Protein AF-A0A535RYA2-F1 (afdb_monomer_lite)

Structure (mmCIF, N/CA/C/O backbone):
data_AF-A0A535RYA2-F1
#
_entry.id   AF-A0A535RYA2-F1
#
loop_
_atom_site.group_PDB
_atom_site.id
_atom_site.type_symbol
_atom_site.label_atom_id
_atom_site.label_alt_id
_atom_site.label_comp_id
_atom_site.label_asym_id
_atom_site.label_entity_id
_atom_site.label_seq_id
_atom_site.pdbx_PDB_ins_code
_atom_site.Cartn_x
_atom_site.Cartn_y
_atom_site.Cartn_z
_atom_site.occupancy
_atom_site.B_iso_or_equiv
_atom_site.auth_seq_id
_atom_site.auth_comp_id
_atom_site.auth_asym_id
_atom_site.auth_atom_id
_atom_site.pdbx_PDB_model_num
ATOM 1 N N . MET A 1 1 ? 13.778 19.830 -34.495 1.00 35.66 1 MET A N 1
ATOM 2 C CA . MET A 1 1 ? 12.824 18.967 -35.220 1.00 35.66 1 MET A CA 1
ATOM 3 C C . MET A 1 1 ? 13.660 18.016 -36.068 1.00 35.66 1 MET A C 1
ATOM 5 O O . MET A 1 1 ? 14.245 18.466 -37.037 1.00 35.66 1 MET A O 1
ATOM 9 N N . TRP A 1 2 ? 13.874 16.775 -35.620 1.00 46.53 2 TRP A N 1
ATOM 10 C CA . TRP A 1 2 ? 14.677 15.788 -36.356 1.00 46.53 2 TRP A CA 1
ATOM 11 C C . TRP A 1 2 ? 13.712 14.868 -37.101 1.00 46.53 2 TRP A C 1
ATOM 13 O O . TRP A 1 2 ? 13.168 13.940 -36.513 1.00 46.53 2 TRP A O 1
ATOM 23 N N . THR A 1 3 ? 13.452 15.155 -38.370 1.00 53.66 3 THR A N 1
ATOM 24 C CA . THR A 1 3 ? 12.825 14.195 -39.281 1.00 53.66 3 THR A CA 1
ATOM 25 C C . THR A 1 3 ? 13.948 13.599 -40.111 1.00 53.66 3 THR A C 1
ATOM 27 O O . THR A 1 3 ? 14.521 14.287 -40.955 1.00 53.66 3 THR A O 1
ATOM 30 N N . ALA A 1 4 ? 14.315 12.348 -39.838 1.00 56.97 4 ALA A N 1
ATOM 31 C CA . ALA A 1 4 ? 15.144 11.606 -40.776 1.00 56.97 4 ALA A CA 1
ATOM 32 C C . ALA A 1 4 ? 14.362 11.495 -42.100 1.00 56.97 4 ALA A C 1
ATOM 34 O O . ALA A 1 4 ? 13.170 11.174 -42.051 1.00 56.97 4 ALA A O 1
ATOM 35 N N . PRO A 1 5 ? 14.972 11.788 -43.261 1.00 76.06 5 PRO A N 1
ATOM 36 C CA . PRO A 1 5 ? 14.317 11.599 -44.548 1.00 76.06 5 PRO A CA 1
ATOM 37 C C . PRO A 1 5 ? 13.899 10.134 -44.691 1.00 76.06 5 PRO A C 1
ATOM 39 O O . PRO A 1 5 ? 14.723 9.237 -44.503 1.00 76.06 5 PRO A O 1
ATOM 42 N N . THR A 1 6 ? 12.628 9.895 -45.007 1.00 73.69 6 THR A N 1
ATOM 43 C CA . THR A 1 6 ? 12.028 8.558 -45.159 1.00 73.69 6 THR A CA 1
ATOM 44 C C . THR A 1 6 ? 12.823 7.665 -46.110 1.00 73.69 6 THR A C 1
ATOM 46 O O . THR A 1 6 ? 12.980 6.479 -45.849 1.00 73.69 6 THR A O 1
ATOM 49 N N . GLU A 1 7 ? 13.445 8.248 -47.135 1.00 76.56 7 GLU A N 1
ATOM 50 C CA . GLU A 1 7 ? 14.270 7.508 -48.096 1.00 76.56 7 GLU A CA 1
ATOM 51 C C . GLU A 1 7 ? 15.523 6.873 -47.476 1.00 76.56 7 GLU A C 1
ATOM 53 O O . GLU A 1 7 ? 15.916 5.768 -47.847 1.00 76.56 7 GLU A O 1
ATOM 58 N N . VAL A 1 8 ? 16.141 7.532 -46.490 1.00 79.00 8 VAL A N 1
ATOM 59 C CA . VAL A 1 8 ? 17.316 6.984 -45.791 1.00 79.00 8 VAL A CA 1
ATOM 60 C C . VAL A 1 8 ? 16.908 5.776 -44.952 1.00 79.00 8 VAL A C 1
ATOM 62 O O . VAL A 1 8 ? 17.653 4.803 -44.854 1.00 79.00 8 VAL A O 1
ATOM 65 N N . PHE A 1 9 ? 15.717 5.822 -44.359 1.00 76.31 9 PHE A N 1
ATOM 66 C CA . PHE A 1 9 ? 15.179 4.717 -43.577 1.00 76.31 9 PHE A CA 1
ATOM 67 C C . PHE A 1 9 ? 14.848 3.505 -44.461 1.00 76.31 9 PHE A C 1
ATOM 69 O O . PHE A 1 9 ? 15.264 2.389 -44.140 1.00 76.31 9 PHE A O 1
ATOM 76 N N . ASP A 1 10 ? 14.202 3.724 -45.607 1.00 77.12 10 ASP A N 1
ATOM 77 C CA . ASP A 1 10 ? 13.867 2.654 -46.554 1.00 77.12 10 ASP A CA 1
ATOM 78 C C . ASP A 1 10 ? 15.118 1.989 -47.144 1.00 77.12 10 ASP A C 1
ATOM 80 O O . ASP A 1 10 ? 15.185 0.760 -47.237 1.00 77.12 10 ASP A O 1
ATOM 84 N N . ALA A 1 11 ? 16.161 2.769 -47.447 1.00 80.12 11 ALA A N 1
ATOM 85 C CA . ALA A 1 11 ? 17.448 2.225 -47.879 1.00 80.12 11 ALA A CA 1
ATOM 86 C C . ALA A 1 11 ? 18.073 1.309 -46.807 1.00 80.12 11 ALA A C 1
ATOM 88 O O . ALA A 1 11 ? 18.612 0.242 -47.111 1.00 80.12 11 ALA A O 1
ATOM 89 N N . LEU A 1 12 ? 17.975 1.680 -45.528 1.00 78.81 12 LEU A N 1
ATOM 90 C CA . LEU A 1 12 ? 18.511 0.879 -44.423 1.00 78.81 12 LEU A CA 1
ATOM 91 C C . LEU A 1 12 ? 17.732 -0.428 -44.192 1.00 78.81 12 LEU A C 1
ATOM 93 O O . LEU A 1 12 ? 18.349 -1.436 -43.825 1.00 78.81 12 LEU A O 1
ATOM 97 N N . LEU A 1 13 ? 16.419 -0.430 -44.448 1.00 76.69 13 LEU A N 1
ATOM 98 C CA . LEU A 1 13 ? 15.588 -1.639 -44.443 1.00 76.69 13 LEU A CA 1
ATOM 99 C C . LEU A 1 13 ? 15.951 -2.578 -45.601 1.00 76.69 13 LEU A C 1
ATOM 101 O O . LEU A 1 13 ? 16.154 -3.772 -45.379 1.00 76.69 13 LEU A O 1
ATOM 105 N N . GLN A 1 14 ? 16.107 -2.043 -46.817 1.00 77.19 14 GLN A N 1
ATOM 106 C CA . GLN A 1 14 ? 16.477 -2.825 -48.006 1.00 77.19 14 GLN A CA 1
ATOM 107 C C . GLN A 1 14 ? 17.856 -3.478 -47.874 1.00 77.19 14 GLN A C 1
ATOM 109 O O . GLN A 1 14 ? 18.060 -4.609 -48.311 1.00 77.19 14 GLN A O 1
ATOM 114 N N . HIS A 1 15 ? 18.801 -2.796 -47.226 1.00 81.56 15 HIS A N 1
ATOM 115 C CA . HIS A 1 15 ? 20.136 -3.336 -46.975 1.00 81.56 15 HIS A CA 1
ATOM 116 C C . HIS A 1 15 ? 20.198 -4.330 -45.803 1.00 81.56 15 HIS A C 1
ATOM 118 O O . HIS A 1 15 ? 21.297 -4.755 -45.442 1.00 81.56 15 HIS A O 1
ATOM 124 N N . SER A 1 16 ? 19.066 -4.710 -45.191 1.00 65.06 16 SER A N 1
ATOM 125 C CA . SER A 1 16 ? 18.991 -5.584 -44.001 1.00 65.06 16 SER A CA 1
ATOM 126 C C . SER A 1 16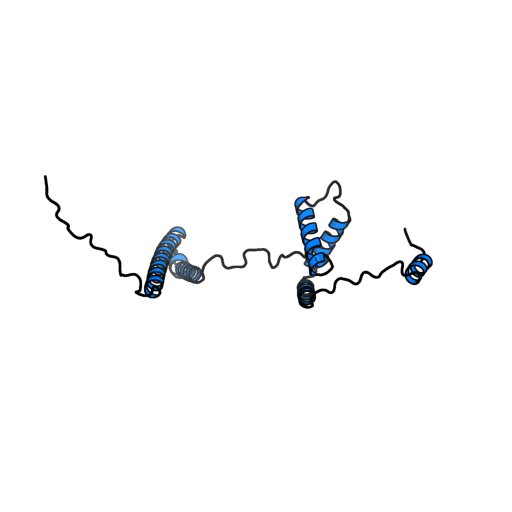 ? 19.867 -5.121 -42.823 1.00 65.06 16 SER A C 1
ATOM 128 O O . SER A 1 16 ? 20.202 -5.898 -41.933 1.00 65.06 16 SER A O 1
ATOM 130 N N . LYS A 1 17 ? 20.251 -3.835 -42.804 1.00 68.88 17 LYS A N 1
ATOM 131 C CA . LYS A 1 17 ? 21.072 -3.237 -41.736 1.00 68.88 17 LYS A CA 1
ATOM 132 C C . LYS A 1 17 ? 20.239 -2.873 -40.509 1.00 68.88 17 LYS A C 1
ATOM 134 O O . LYS A 1 17 ? 20.795 -2.602 -39.449 1.00 68.88 17 LYS A O 1
ATOM 139 N N . VAL A 1 18 ? 18.918 -2.862 -40.662 1.00 68.81 18 VAL A N 1
ATOM 140 C CA . VAL A 1 18 ? 17.944 -2.685 -39.588 1.00 68.81 18 VAL A CA 1
ATOM 141 C C . VAL A 1 18 ? 17.238 -4.018 -39.384 1.00 68.81 18 VAL A C 1
ATOM 143 O O . VAL A 1 18 ? 16.402 -4.423 -40.187 1.00 68.81 18 VAL A O 1
ATOM 146 N N . THR A 1 19 ? 17.583 -4.711 -38.305 1.00 64.88 19 THR A N 1
ATOM 147 C CA . THR A 1 19 ? 16.868 -5.912 -37.873 1.00 64.88 19 THR A CA 1
ATOM 148 C C . THR A 1 19 ? 15.680 -5.472 -37.030 1.00 64.88 19 THR A C 1
ATOM 150 O O . THR A 1 19 ? 15.859 -4.775 -36.029 1.00 64.88 19 THR A O 1
ATOM 153 N N . VAL A 1 20 ? 14.463 -5.876 -37.404 1.00 62.19 20 VAL A N 1
ATOM 154 C CA . VAL A 1 20 ? 13.312 -5.737 -36.505 1.00 62.19 20 VAL A CA 1
ATOM 155 C C . VAL A 1 20 ? 13.633 -6.562 -35.267 1.00 62.19 20 VAL A C 1
ATOM 157 O O . VAL A 1 20 ? 13.780 -7.781 -35.354 1.00 62.19 20 VAL A O 1
ATOM 160 N N . ALA A 1 21 ? 13.791 -5.901 -34.121 1.00 59.62 21 ALA A N 1
ATOM 161 C CA . ALA A 1 21 ? 13.883 -6.595 -32.852 1.00 59.62 21 ALA A CA 1
ATOM 162 C C . ALA A 1 21 ? 12.550 -7.318 -32.652 1.00 59.62 21 ALA A C 1
ATOM 164 O O . ALA A 1 21 ? 11.554 -6.701 -32.280 1.00 59.62 21 ALA A O 1
ATOM 165 N N . THR A 1 22 ? 12.508 -8.615 -32.958 1.00 55.44 22 THR A N 1
ATOM 166 C CA . THR A 1 22 ? 11.385 -9.466 -32.579 1.00 55.44 22 THR A CA 1
ATOM 167 C C . THR A 1 22 ? 11.256 -9.356 -31.066 1.00 55.44 22 THR A C 1
ATOM 169 O O . THR A 1 22 ? 12.201 -9.745 -30.366 1.00 55.44 22 THR A O 1
ATOM 172 N N . PRO A 1 23 ? 10.156 -8.781 -30.543 1.00 60.47 23 PRO A N 1
ATOM 173 C CA . PRO A 1 23 ? 9.971 -8.710 -29.109 1.00 60.47 23 PRO A CA 1
ATOM 174 C C . PRO A 1 23 ? 10.029 -10.139 -28.583 1.00 60.47 23 PRO A C 1
ATOM 176 O O . PRO A 1 23 ? 9.464 -11.059 -29.176 1.00 60.47 23 PRO A O 1
ATOM 179 N N . LYS A 1 24 ? 10.784 -10.329 -27.503 1.00 58.72 24 LYS A N 1
ATOM 180 C CA . LYS A 1 24 ? 10.895 -11.612 -26.815 1.00 58.72 24 LYS A CA 1
ATOM 181 C C . LYS A 1 24 ? 9.465 -12.087 -26.536 1.00 58.72 24 LYS A C 1
ATOM 183 O O . LYS A 1 24 ? 8.757 -11.407 -25.799 1.00 58.72 24 LYS A O 1
ATOM 188 N N . LEU A 1 25 ? 9.038 -13.167 -27.201 1.00 55.25 25 LEU A N 1
ATOM 189 C CA . LEU A 1 25 ? 7.696 -13.743 -27.077 1.00 55.25 25 LEU A CA 1
ATOM 190 C C . LEU A 1 25 ? 7.368 -13.866 -25.588 1.00 55.25 25 LEU A C 1
ATOM 192 O O . LEU A 1 25 ? 8.019 -14.609 -24.854 1.00 55.25 25 LEU A O 1
ATOM 196 N N . GLN A 1 26 ? 6.424 -13.048 -25.138 1.00 60.50 26 GLN A N 1
ATOM 197 C CA . GLN A 1 26 ? 5.932 -13.085 -23.771 1.00 60.50 26 GLN A CA 1
ATOM 198 C C . GLN A 1 26 ? 5.204 -14.413 -23.586 1.00 60.50 26 GLN A C 1
ATOM 200 O O . GLN A 1 26 ? 4.551 -14.895 -24.512 1.00 60.50 26 GLN A O 1
ATOM 205 N N . SER A 1 27 ? 5.314 -15.022 -22.405 1.00 60.91 27 SER A N 1
ATOM 206 C CA . SER A 1 27 ? 4.470 -16.176 -22.106 1.00 60.91 27 SER A CA 1
ATOM 207 C C . SER A 1 27 ? 3.004 -15.735 -22.129 1.00 60.91 27 SER A C 1
ATOM 209 O O . SER A 1 27 ? 2.672 -14.643 -21.663 1.00 60.91 27 SER A O 1
ATOM 211 N N . GLU A 1 28 ? 2.117 -16.581 -22.653 1.00 62.44 28 GLU A N 1
ATOM 212 C CA . GLU A 1 28 ? 0.675 -16.296 -22.748 1.00 62.44 28 GLU A CA 1
ATOM 213 C C . GLU A 1 28 ? 0.083 -15.875 -21.389 1.00 62.44 28 GLU A C 1
ATOM 215 O O . GLU A 1 28 ? -0.726 -14.954 -21.314 1.00 62.44 28 GLU A O 1
ATOM 220 N N . ALA A 1 29 ? 0.584 -16.465 -20.297 1.00 63.81 29 ALA A N 1
ATOM 221 C CA . ALA A 1 29 ? 0.208 -16.130 -18.924 1.00 63.81 29 ALA A CA 1
ATOM 222 C C . ALA A 1 29 ? 0.606 -14.701 -18.486 1.00 63.81 29 ALA A C 1
ATOM 224 O O . ALA A 1 29 ? -0.090 -14.075 -17.681 1.00 63.81 29 ALA A O 1
ATOM 225 N N . GLY A 1 30 ? 1.726 -14.170 -18.990 1.00 66.69 30 GLY A N 1
ATOM 226 C CA . GLY A 1 30 ? 2.164 -12.799 -18.712 1.00 66.69 30 GLY A CA 1
ATOM 227 C C . GLY A 1 30 ? 1.257 -11.766 -19.382 1.00 66.69 30 GLY A C 1
ATOM 228 O O . GLY A 1 30 ? 0.825 -10.813 -18.732 1.00 66.69 30 GLY A O 1
ATOM 229 N N . LEU A 1 31 ? 0.895 -12.013 -20.644 1.00 68.94 31 LEU A N 1
ATOM 230 C CA . LEU A 1 31 ? -0.026 -11.182 -21.429 1.00 68.94 31 LEU A CA 1
ATOM 231 C C . LEU A 1 31 ? -1.418 -11.096 -20.790 1.00 68.94 31 LEU A C 1
ATOM 233 O O . LEU A 1 31 ? -1.979 -10.006 -20.666 1.00 68.94 31 LEU A O 1
ATOM 237 N N . THR A 1 32 ? -1.967 -12.225 -20.327 1.00 69.25 32 THR A N 1
ATOM 238 C CA . THR A 1 32 ? -3.285 -12.246 -19.670 1.00 69.25 32 THR A CA 1
ATOM 239 C C . THR A 1 32 ? -3.293 -11.462 -18.356 1.00 69.25 32 THR A C 1
ATOM 241 O O . THR A 1 32 ? -4.232 -10.711 -18.096 1.00 69.25 32 THR A O 1
ATOM 244 N N . SER A 1 33 ? -2.228 -11.583 -17.552 1.00 79.88 33 SER A N 1
ATOM 245 C CA . SER A 1 33 ? -2.079 -10.860 -16.278 1.00 79.88 33 SER A CA 1
ATOM 246 C C . SER A 1 33 ? -1.979 -9.347 -16.487 1.00 79.88 33 SER A C 1
ATOM 248 O O . SER A 1 33 ? -2.561 -8.558 -15.741 1.00 79.88 33 SER A O 1
ATOM 250 N N . GLU A 1 34 ? -1.255 -8.920 -17.518 1.00 85.62 34 GLU A N 1
ATOM 251 C CA . GLU A 1 34 ? -1.120 -7.505 -17.847 1.00 85.62 34 GLU A CA 1
ATOM 252 C C . GLU A 1 34 ? -2.442 -6.890 -18.321 1.00 85.62 34 GLU A C 1
ATOM 254 O O . GLU A 1 34 ? -2.853 -5.833 -17.833 1.00 85.62 34 GLU A O 1
ATOM 259 N N . HIS A 1 35 ? -3.132 -7.582 -19.232 1.00 84.06 35 HIS A N 1
ATOM 260 C CA . HIS A 1 35 ? -4.419 -7.141 -19.752 1.00 84.06 35 HIS A CA 1
ATOM 261 C C . HIS A 1 35 ? -5.448 -6.996 -18.625 1.00 84.06 35 HIS A C 1
ATOM 263 O O . HIS A 1 35 ? -6.189 -6.015 -18.583 1.00 84.06 35 HIS A O 1
ATOM 269 N N . GLU A 1 36 ? -5.453 -7.923 -17.665 1.00 86.69 36 GLU A N 1
ATOM 270 C CA . GLU A 1 36 ? -6.304 -7.846 -16.477 1.00 86.69 36 GLU A CA 1
ATOM 271 C C . GLU A 1 36 ? -5.960 -6.640 -15.582 1.00 86.69 36 GLU A C 1
ATOM 273 O O . GLU A 1 36 ? -6.854 -5.958 -15.070 1.00 86.69 36 GLU A O 1
ATOM 278 N N . GLN A 1 37 ? -4.669 -6.338 -15.397 1.00 85.31 37 GLN A N 1
ATOM 279 C CA . GLN A 1 37 ? -4.235 -5.162 -14.636 1.00 85.31 37 GLN A CA 1
ATOM 280 C C . GLN A 1 37 ? -4.680 -3.856 -15.296 1.00 85.31 37 GLN A C 1
ATOM 282 O O . GLN A 1 37 ? -5.149 -2.951 -14.601 1.00 85.31 37 GLN A O 1
ATOM 287 N N . LEU A 1 38 ? -4.561 -3.762 -16.620 1.00 87.56 38 LEU A N 1
ATOM 288 C CA . LEU A 1 38 ? -5.000 -2.595 -17.382 1.00 87.56 38 LEU A CA 1
ATOM 289 C C . LEU A 1 38 ? -6.525 -2.471 -17.409 1.00 87.56 38 LEU A C 1
ATOM 291 O O . LEU A 1 38 ? -7.035 -1.369 -17.218 1.00 87.56 38 LEU A O 1
ATOM 295 N N . SER A 1 39 ? -7.258 -3.577 -17.562 1.00 87.81 39 SER A N 1
ATOM 296 C CA . SER A 1 39 ? -8.725 -3.553 -17.586 1.00 87.81 39 SER A CA 1
ATOM 297 C C . SER A 1 39 ? -9.332 -3.178 -16.233 1.00 87.81 39 SER A C 1
ATOM 299 O O . SER A 1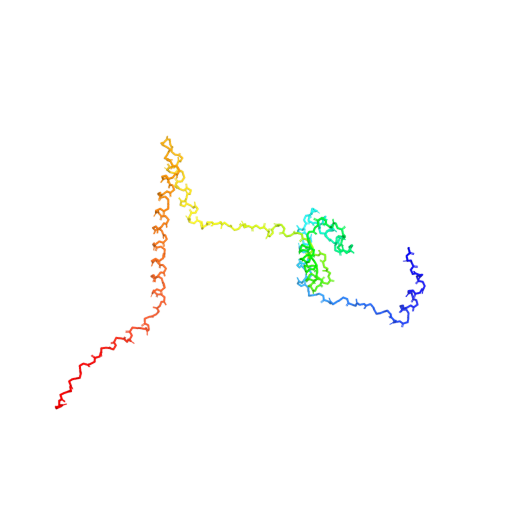 39 ? -10.388 -2.552 -16.180 1.00 87.81 39 SER A O 1
ATOM 301 N N . LYS A 1 40 ? -8.676 -3.550 -15.124 1.00 87.38 40 LYS A N 1
ATOM 302 C CA . LYS A 1 40 ? -9.106 -3.190 -13.761 1.00 87.38 40 LYS A CA 1
ATOM 303 C C . LYS A 1 40 ? -8.696 -1.771 -13.353 1.00 87.38 40 LYS A C 1
ATOM 305 O O . LYS A 1 40 ? -9.244 -1.235 -12.388 1.00 87.38 40 LYS A O 1
ATOM 310 N N . ALA A 1 41 ? -7.725 -1.161 -14.031 1.00 88.00 41 ALA A N 1
ATOM 311 C CA . ALA A 1 41 ? -7.250 0.173 -13.692 1.00 88.00 41 ALA A CA 1
ATOM 312 C C . ALA A 1 41 ? -8.288 1.240 -14.079 1.00 88.00 41 ALA A C 1
ATOM 314 O O . ALA A 1 41 ? -8.545 1.492 -15.252 1.00 88.00 41 ALA A O 1
ATOM 315 N N . GLY A 1 42 ? -8.859 1.916 -13.079 1.00 89.19 42 GLY A N 1
ATOM 316 C CA . GLY A 1 42 ? -9.749 3.054 -13.316 1.00 89.19 42 GLY A CA 1
ATOM 317 C C . GLY A 1 42 ? -9.030 4.260 -13.952 1.00 89.19 42 GLY A C 1
ATOM 318 O O . GLY A 1 42 ? -7.800 4.358 -13.892 1.00 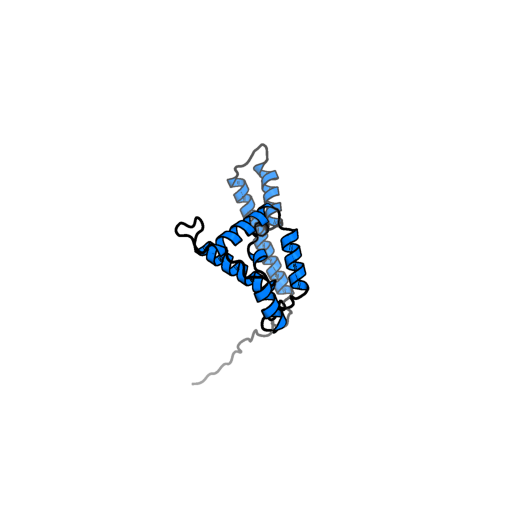89.19 42 GLY A O 1
ATOM 319 N N . PRO A 1 43 ? -9.774 5.251 -14.478 1.00 91.94 43 PRO A N 1
ATOM 320 C CA . PRO A 1 43 ? -9.211 6.380 -15.233 1.00 91.94 43 PRO A CA 1
ATOM 321 C C . PRO A 1 43 ? -8.167 7.177 -14.437 1.00 91.94 43 PRO A C 1
ATOM 323 O O . PRO A 1 43 ? -7.105 7.517 -14.953 1.00 91.94 43 PRO A O 1
ATOM 326 N N . LYS A 1 44 ? -8.407 7.378 -13.136 1.00 92.38 44 LYS A N 1
ATOM 327 C CA . LYS A 1 44 ? -7.472 8.060 -12.229 1.00 92.38 44 LYS A CA 1
ATOM 328 C C . LYS A 1 44 ? -6.149 7.304 -12.045 1.00 92.38 44 LYS A C 1
ATOM 330 O O . LYS A 1 44 ? -5.103 7.921 -11.860 1.00 92.38 44 LYS A O 1
ATOM 335 N N . HIS A 1 45 ? -6.171 5.969 -12.087 1.00 92.25 45 HIS A N 1
ATOM 336 C CA . HIS A 1 45 ? -4.947 5.167 -12.002 1.00 92.25 45 HIS A CA 1
ATOM 337 C C . HIS A 1 45 ? -4.088 5.354 -13.251 1.00 92.25 45 HIS A C 1
ATOM 339 O O . HIS A 1 45 ? -2.871 5.509 -13.135 1.00 92.25 45 HIS A O 1
ATOM 345 N N . LEU A 1 46 ? -4.731 5.368 -14.422 1.00 92.62 46 LEU A N 1
ATOM 346 C CA . LEU A 1 46 ? -4.066 5.567 -15.706 1.00 92.62 46 LEU A CA 1
ATOM 347 C C . LEU A 1 46 ? -3.474 6.973 -15.812 1.00 92.62 46 LEU A C 1
ATOM 349 O O . LEU A 1 46 ? -2.305 7.102 -16.161 1.00 92.62 46 LEU A O 1
ATOM 353 N N . GLU A 1 47 ? -4.216 8.005 -15.410 1.00 93.75 47 GLU A N 1
ATOM 354 C CA . GLU A 1 47 ? -3.726 9.389 -15.386 1.00 93.75 47 GLU A CA 1
ATOM 355 C C . GLU A 1 47 ? -2.432 9.525 -14.565 1.00 93.75 47 GLU A C 1
ATOM 357 O O . GLU A 1 47 ? -1.437 10.096 -15.021 1.00 93.75 47 GLU A O 1
ATOM 362 N N . ILE A 1 48 ? -2.400 8.913 -13.378 1.00 92.75 48 ILE A N 1
ATOM 363 C CA . ILE A 1 48 ? -1.217 8.918 -12.511 1.00 92.75 48 ILE A CA 1
ATOM 364 C C . ILE A 1 48 ? -0.074 8.105 -13.116 1.00 92.75 48 ILE A C 1
ATOM 366 O O . ILE A 1 48 ? 1.081 8.523 -13.023 1.00 92.75 48 ILE A O 1
ATOM 370 N N . ALA A 1 49 ? -0.356 6.956 -13.731 1.00 94.12 49 ALA A N 1
ATOM 371 C CA . ALA A 1 49 ? 0.663 6.167 -14.420 1.00 94.12 49 ALA A CA 1
ATOM 372 C C . ALA A 1 49 ? 1.305 6.976 -15.560 1.00 94.12 49 ALA A C 1
ATOM 374 O O . ALA A 1 49 ? 2.532 7.031 -15.663 1.00 94.12 49 ALA A O 1
ATOM 375 N N . THR A 1 50 ? 0.496 7.693 -16.345 1.00 93.38 50 THR A N 1
ATOM 376 C CA . THR A 1 50 ? 0.966 8.606 -17.393 1.00 93.38 50 THR A CA 1
ATOM 377 C C . THR A 1 50 ? 1.792 9.755 -16.818 1.00 93.38 50 THR A C 1
ATOM 379 O O . THR A 1 50 ? 2.853 10.075 -17.358 1.00 93.38 50 THR A O 1
ATOM 382 N N . GLN A 1 51 ? 1.367 10.361 -15.706 1.00 91.50 51 GLN A N 1
ATOM 383 C CA . GLN A 1 51 ? 2.143 11.406 -15.032 1.00 91.50 51 GLN A CA 1
ATOM 384 C C . GLN A 1 51 ? 3.513 10.882 -14.572 1.00 91.50 51 GLN A C 1
ATOM 386 O O . GLN A 1 51 ? 4.536 11.514 -14.840 1.00 91.50 51 GLN A O 1
ATOM 391 N N . ARG A 1 52 ? 3.549 9.707 -13.930 1.00 92.38 52 ARG A N 1
ATOM 392 C CA . ARG A 1 52 ? 4.795 9.049 -13.498 1.00 92.38 52 ARG A CA 1
ATOM 393 C C . ARG A 1 52 ? 5.710 8.753 -14.677 1.00 92.38 52 ARG A C 1
ATOM 395 O O . ARG A 1 52 ? 6.910 8.994 -14.587 1.00 92.38 52 ARG A O 1
ATOM 402 N N . TYR A 1 53 ? 5.148 8.267 -15.782 1.00 92.00 53 TYR A N 1
ATOM 403 C CA . TYR A 1 53 ? 5.898 7.971 -17.000 1.00 92.00 53 TYR A CA 1
ATOM 404 C C . TYR A 1 53 ? 6.582 9.226 -17.559 1.00 92.00 53 TYR A C 1
ATOM 406 O O . TYR A 1 53 ? 7.787 9.211 -17.813 1.00 92.00 53 TYR A O 1
ATOM 414 N N . LYS A 1 54 ? 5.852 10.349 -17.641 1.00 88.75 54 LYS A N 1
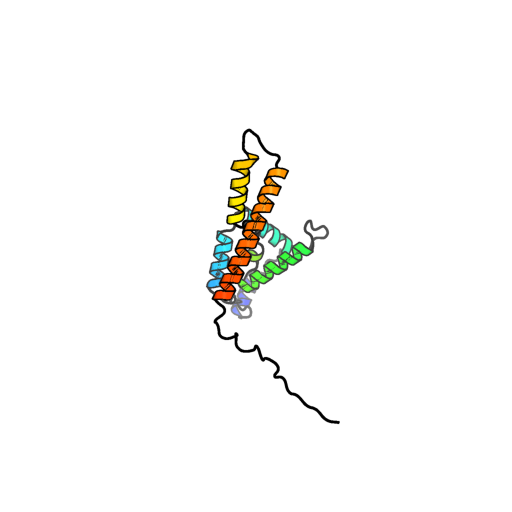ATOM 415 C CA . LYS A 1 54 ? 6.415 11.650 -18.047 1.00 88.75 54 LYS A CA 1
ATOM 416 C C . LYS A 1 54 ? 7.565 12.084 -17.132 1.00 88.75 54 LYS A C 1
ATOM 418 O O . LYS A 1 54 ? 8.612 12.497 -17.620 1.00 88.75 54 LYS A O 1
ATOM 423 N N . GLN A 1 55 ? 7.397 11.937 -15.818 1.00 86.38 55 GLN A N 1
ATOM 424 C CA . GLN A 1 55 ? 8.426 12.286 -14.832 1.00 86.38 55 GLN A CA 1
ATOM 425 C C . GLN A 1 55 ? 9.670 11.388 -14.914 1.00 86.38 55 GLN A C 1
ATOM 427 O O . GLN A 1 55 ? 10.771 11.848 -14.626 1.00 86.38 55 GLN A O 1
ATOM 432 N N . LEU A 1 56 ? 9.529 10.120 -15.317 1.00 86.19 56 LEU A N 1
ATOM 433 C CA . LEU A 1 56 ? 10.681 9.242 -15.543 1.00 86.19 56 LEU A CA 1
ATOM 434 C C . LEU A 1 56 ? 11.510 9.679 -16.759 1.00 86.19 56 LEU A C 1
ATOM 436 O O . LEU A 1 56 ? 12.738 9.594 -16.697 1.00 86.19 56 LEU A O 1
ATOM 440 N N . GLY A 1 57 ? 10.850 10.135 -17.829 1.00 79.69 57 GLY A N 1
ATOM 441 C CA . GLY A 1 57 ? 11.493 10.526 -19.088 1.00 79.69 57 GLY A CA 1
ATOM 442 C C . GLY A 1 57 ? 12.213 11.877 -19.053 1.00 79.69 57 GLY A C 1
ATOM 443 O O . GLY A 1 57 ? 13.143 12.087 -19.822 1.00 79.69 57 GLY A O 1
ATOM 444 N N . GLN A 1 58 ? 11.833 12.783 -18.149 1.00 71.31 58 GLN A N 1
ATOM 445 C CA . GLN A 1 58 ? 12.376 14.150 -18.088 1.00 71.31 58 GLN A CA 1
ATOM 446 C C . GLN A 1 58 ? 13.735 14.275 -17.365 1.00 71.31 58 GLN A C 1
ATOM 448 O O . GLN A 1 58 ? 14.226 15.385 -17.179 1.00 71.31 58 GLN A O 1
ATOM 453 N N . GLY A 1 59 ? 14.370 13.168 -16.956 1.00 62.34 59 GLY A N 1
ATOM 454 C CA . GLY A 1 59 ? 15.485 13.232 -16.000 1.00 62.34 59 GLY A CA 1
ATOM 455 C C . GLY A 1 59 ? 14.988 13.719 -14.633 1.00 62.34 59 GLY A C 1
ATOM 456 O O . GLY A 1 59 ? 13.809 14.000 -14.470 1.00 62.34 59 GLY A O 1
ATOM 457 N N . VAL A 1 60 ? 15.825 13.750 -13.594 1.00 58.84 60 VAL A N 1
ATOM 458 C CA . VAL A 1 60 ? 15.400 14.366 -12.320 1.00 58.84 60 VAL A CA 1
ATOM 459 C C . VAL A 1 60 ? 15.525 15.880 -12.508 1.00 58.84 60 VAL A C 1
ATOM 461 O O . VAL A 1 60 ? 16.661 16.336 -12.602 1.00 58.84 60 VAL A O 1
ATOM 464 N N . PRO A 1 61 ? 14.434 16.662 -12.611 1.00 54.44 61 PRO A N 1
ATOM 465 C CA . PRO A 1 61 ? 14.578 18.107 -12.712 1.00 54.44 61 PRO A CA 1
ATOM 466 C C . PRO A 1 61 ? 15.166 18.648 -11.403 1.00 54.44 61 PRO A C 1
ATOM 468 O O . PRO A 1 61 ? 14.784 18.206 -10.313 1.00 54.44 61 PRO A O 1
ATOM 471 N N . GLU A 1 62 ? 16.083 19.608 -11.496 1.00 51.38 62 GLU A N 1
ATOM 472 C CA . GLU A 1 62 ? 16.486 20.400 -10.335 1.00 51.38 62 GLU A CA 1
ATOM 473 C C . GLU A 1 62 ? 15.240 21.142 -9.821 1.00 51.38 62 GLU A C 1
ATOM 475 O O . GLU A 1 62 ? 14.621 21.913 -10.549 1.00 51.38 62 GLU A O 1
ATOM 480 N N . GLY A 1 63 ? 14.790 20.812 -8.605 1.00 57.50 63 GLY A N 1
ATOM 481 C CA . GLY A 1 63 ? 13.505 21.274 -8.054 1.00 57.50 63 GLY A CA 1
ATOM 482 C C . GLY A 1 63 ? 12.346 20.270 -8.139 1.00 57.50 63 GLY A C 1
ATOM 483 O O . GLY A 1 63 ? 11.191 20.652 -7.950 1.00 57.50 63 GLY A O 1
ATOM 484 N N . ALA A 1 64 ? 12.620 18.988 -8.410 1.00 58.19 64 ALA A N 1
ATOM 485 C CA . ALA A 1 64 ? 11.599 17.943 -8.468 1.00 58.19 64 ALA A CA 1
ATOM 486 C C . ALA A 1 64 ? 10.667 17.942 -7.239 1.00 58.19 64 ALA A C 1
ATOM 488 O O . ALA A 1 64 ? 11.096 17.735 -6.106 1.00 58.19 64 ALA A O 1
ATOM 489 N N . THR A 1 65 ? 9.358 18.053 -7.484 1.00 70.44 65 THR A N 1
ATOM 490 C CA . THR A 1 65 ? 8.298 17.901 -6.466 1.00 70.44 65 THR A CA 1
ATOM 491 C C . THR A 1 65 ? 8.297 16.508 -5.818 1.00 70.44 65 THR A C 1
ATOM 493 O O . THR A 1 65 ? 7.690 16.295 -4.772 1.00 70.44 65 THR A O 1
ATOM 496 N N . VAL A 1 66 ? 8.959 15.528 -6.442 1.00 80.38 66 VAL A N 1
ATOM 497 C CA . VAL A 1 66 ? 8.955 14.121 -6.035 1.00 80.38 66 VAL A CA 1
ATOM 498 C C . VAL A 1 66 ? 10.314 13.731 -5.463 1.00 80.38 66 VAL A C 1
ATOM 500 O O . VAL A 1 66 ? 11.347 13.901 -6.105 1.00 80.38 66 VAL A O 1
ATOM 503 N N . ALA A 1 67 ? 10.299 13.128 -4.273 1.00 85.75 67 ALA A N 1
ATOM 504 C CA . ALA A 1 67 ? 11.505 12.661 -3.602 1.00 85.75 67 ALA A CA 1
ATOM 505 C C . ALA A 1 67 ? 12.308 11.652 -4.459 1.00 85.75 67 ALA A C 1
ATOM 507 O O . ALA A 1 67 ? 11.718 10.770 -5.099 1.00 85.75 67 ALA A O 1
ATOM 508 N N . PRO A 1 68 ? 13.654 11.681 -4.401 1.00 85.81 68 PRO A N 1
ATOM 509 C CA . PRO A 1 68 ? 14.515 10.829 -5.227 1.00 85.81 68 PRO A CA 1
ATOM 510 C C . PRO A 1 68 ? 14.263 9.330 -5.004 1.00 85.81 68 PRO A C 1
ATOM 512 O O . PRO A 1 68 ? 14.257 8.547 -5.955 1.00 85.81 68 PRO A O 1
ATOM 515 N N . ARG A 1 69 ? 13.961 8.926 -3.762 1.00 88.50 69 ARG A N 1
ATOM 516 C CA . ARG A 1 69 ? 13.600 7.541 -3.410 1.00 88.50 69 ARG A CA 1
ATOM 517 C C . ARG A 1 69 ? 12.355 7.053 -4.159 1.00 88.50 69 ARG A C 1
ATOM 519 O O . ARG A 1 69 ? 12.296 5.897 -4.573 1.00 88.50 69 ARG A O 1
ATOM 526 N N . THR A 1 70 ? 11.369 7.926 -4.352 1.00 90.38 70 THR A N 1
ATOM 527 C CA . THR A 1 70 ? 10.127 7.599 -5.062 1.00 90.38 70 THR A CA 1
ATOM 528 C C . THR A 1 70 ? 10.388 7.396 -6.551 1.00 90.38 70 THR A C 1
ATOM 530 O O . THR A 1 70 ? 9.918 6.413 -7.122 1.00 90.38 70 THR A O 1
ATOM 533 N N . LEU A 1 71 ? 11.215 8.251 -7.159 1.00 89.81 71 LEU A N 1
ATOM 534 C CA . LEU A 1 71 ? 11.629 8.093 -8.556 1.00 89.81 71 LEU A CA 1
ATOM 535 C C . LEU A 1 71 ? 12.417 6.796 -8.773 1.00 89.81 71 LEU A C 1
ATOM 537 O O . LEU A 1 71 ? 12.150 6.062 -9.724 1.00 89.81 71 LEU A O 1
ATOM 541 N N . GLN A 1 72 ? 13.353 6.470 -7.876 1.00 90.00 72 GLN A N 1
ATOM 542 C CA . GLN A 1 72 ? 14.087 5.200 -7.930 1.00 90.00 72 GLN A CA 1
ATOM 543 C C . GLN A 1 72 ? 13.148 3.994 -7.834 1.00 90.00 72 GLN A C 1
ATOM 545 O O . GLN A 1 72 ? 13.282 3.050 -8.615 1.00 90.00 72 GLN A O 1
ATOM 550 N N . ARG A 1 73 ? 12.166 4.039 -6.926 1.00 92.69 73 ARG A N 1
ATOM 551 C CA . ARG A 1 73 ? 11.147 2.991 -6.799 1.00 92.69 73 ARG A CA 1
ATOM 552 C C . ARG A 1 73 ? 10.358 2.813 -8.097 1.00 92.69 73 ARG A C 1
ATOM 554 O O . ARG A 1 73 ? 10.205 1.682 -8.545 1.00 92.69 73 ARG A O 1
ATOM 561 N N . TRP A 1 74 ? 9.881 3.895 -8.709 1.00 94.06 74 TRP A N 1
ATOM 562 C CA . TRP A 1 74 ? 9.147 3.813 -9.976 1.00 94.06 74 TRP A CA 1
ATOM 563 C C . TRP A 1 74 ? 10.015 3.280 -11.116 1.00 94.06 74 TRP A C 1
ATOM 565 O O . TRP A 1 74 ? 9.553 2.435 -11.871 1.00 94.06 74 TRP A O 1
ATOM 575 N N . ARG A 1 75 ? 11.292 3.679 -11.200 1.00 93.00 75 ARG A N 1
ATOM 576 C CA . ARG A 1 75 ? 12.245 3.110 -12.173 1.00 93.00 75 ARG A CA 1
ATOM 577 C C . ARG A 1 75 ? 12.472 1.616 -11.973 1.00 93.00 75 ARG A C 1
ATOM 579 O O . ARG A 1 75 ? 12.642 0.889 -12.945 1.00 93.00 75 ARG A O 1
ATOM 586 N N . ALA A 1 76 ? 12.517 1.150 -10.727 1.00 94.06 76 ALA A N 1
ATOM 587 C CA . ALA A 1 76 ? 12.608 -0.278 -10.446 1.00 94.06 76 ALA A CA 1
ATOM 588 C C . ALA A 1 76 ? 11.344 -1.003 -10.929 1.00 94.06 76 ALA A C 1
ATOM 590 O O . ALA A 1 76 ? 11.456 -1.969 -11.672 1.00 94.06 76 ALA A O 1
ATOM 591 N N . GLN A 1 77 ? 10.159 -0.489 -10.587 1.00 93.50 77 GLN A N 1
ATOM 592 C CA . GLN A 1 77 ? 8.876 -1.074 -10.996 1.00 93.50 77 GLN A CA 1
ATOM 593 C C . GLN A 1 77 ? 8.686 -1.093 -12.518 1.00 93.50 77 GLN A C 1
ATOM 595 O O . GLN A 1 77 ? 8.216 -2.086 -13.070 1.00 93.50 77 GLN A O 1
ATOM 600 N N . PHE A 1 78 ? 9.101 -0.024 -13.192 1.00 93.75 78 PHE A N 1
ATOM 601 C CA . PHE A 1 78 ? 9.099 0.070 -14.645 1.00 93.75 78 PHE A CA 1
ATOM 602 C C . PHE A 1 78 ? 9.973 -1.025 -15.264 1.00 93.75 78 PHE A C 1
ATOM 604 O O . PHE A 1 78 ? 9.476 -1.829 -16.040 1.00 93.75 78 PHE A O 1
ATOM 611 N N . ARG A 1 79 ? 11.233 -1.152 -14.824 1.00 92.19 79 ARG A N 1
ATOM 612 C CA . ARG A 1 79 ? 12.152 -2.188 -15.327 1.00 92.19 79 ARG A CA 1
ATOM 613 C C . ARG A 1 79 ? 11.665 -3.605 -15.043 1.00 92.19 79 ARG A C 1
ATOM 615 O O . ARG A 1 79 ? 11.802 -4.482 -15.884 1.00 92.19 79 ARG A O 1
ATOM 622 N N . THR A 1 80 ? 11.077 -3.846 -13.871 1.00 91.94 80 THR A N 1
ATOM 623 C CA . THR A 1 80 ? 10.490 -5.161 -13.573 1.00 91.94 80 THR A CA 1
ATOM 624 C C . THR A 1 80 ? 9.339 -5.489 -14.516 1.00 91.94 80 THR A C 1
ATOM 626 O O . THR A 1 80 ? 9.238 -6.623 -14.965 1.00 91.94 80 THR A O 1
ATOM 629 N N . ALA A 1 81 ? 8.500 -4.505 -14.847 1.00 90.19 81 ALA A N 1
ATOM 630 C CA . ALA A 1 81 ? 7.411 -4.693 -15.793 1.00 90.19 81 ALA A CA 1
ATOM 631 C C . ALA A 1 81 ? 7.941 -4.895 -17.220 1.00 90.19 81 ALA A C 1
ATOM 633 O O . ALA A 1 81 ? 7.463 -5.797 -17.891 1.00 90.19 81 ALA A O 1
ATOM 634 N N . GLU A 1 82 ? 8.993 -4.181 -17.639 1.00 89.75 82 GLU A N 1
ATOM 635 C CA . GLU A 1 82 ? 9.644 -4.410 -18.940 1.00 89.75 82 GLU A CA 1
ATOM 636 C C . GLU A 1 82 ? 10.149 -5.844 -19.098 1.00 89.75 82 GLU A C 1
ATOM 638 O O . GLU A 1 82 ? 9.999 -6.443 -20.159 1.00 89.75 82 GLU A O 1
ATOM 643 N N . VAL A 1 83 ? 10.722 -6.417 -18.037 1.00 88.38 83 VAL A N 1
ATOM 644 C CA . VAL A 1 83 ? 11.214 -7.800 -18.062 1.00 88.38 83 VAL A CA 1
ATOM 645 C C . VAL A 1 83 ? 10.066 -8.810 -18.157 1.00 88.38 83 VAL A C 1
ATOM 647 O O . VAL A 1 83 ? 10.219 -9.831 -18.823 1.00 88.38 83 VAL A O 1
ATOM 650 N N . VAL A 1 84 ? 8.936 -8.545 -17.496 1.00 86.38 84 VAL A N 1
ATOM 651 C CA . VAL A 1 84 ? 7.801 -9.482 -17.414 1.00 86.38 84 VAL A CA 1
ATOM 652 C C . VAL A 1 84 ? 6.864 -9.362 -18.621 1.00 86.38 84 VAL A C 1
ATOM 654 O O . VAL A 1 84 ? 6.446 -10.374 -19.175 1.00 86.38 84 VAL A O 1
ATOM 657 N N . TYR A 1 85 ? 6.553 -8.136 -19.033 1.00 83.44 85 TYR A N 1
ATOM 658 C CA . TYR A 1 85 ? 5.515 -7.792 -20.008 1.00 83.44 85 TYR A CA 1
ATOM 659 C C . TYR A 1 85 ? 6.076 -7.128 -21.269 1.00 83.44 85 TYR A C 1
ATOM 661 O O . TYR A 1 85 ? 5.330 -6.562 -22.058 1.00 83.44 85 TYR A O 1
ATOM 669 N N . GLY A 1 86 ? 7.398 -7.095 -21.456 1.00 82.50 86 GLY A N 1
ATOM 670 C CA . GLY A 1 86 ? 8.042 -6.456 -22.612 1.00 82.50 86 GLY A CA 1
ATOM 671 C C . GLY A 1 86 ? 7.943 -4.924 -22.661 1.00 82.50 86 GLY A C 1
ATOM 672 O O . GLY A 1 86 ? 8.615 -4.307 -23.482 1.00 82.50 86 GLY A O 1
ATOM 673 N N . HIS A 1 87 ? 7.159 -4.297 -21.780 1.00 86.75 87 HIS A N 1
ATOM 674 C CA . HIS A 1 87 ? 7.090 -2.849 -21.583 1.00 86.75 87 HIS A CA 1
ATOM 675 C C . HIS A 1 87 ? 6.861 -2.510 -20.105 1.00 86.75 87 HIS A C 1
ATOM 677 O O . HIS A 1 87 ? 6.388 -3.325 -19.316 1.00 86.75 87 HIS A O 1
ATOM 683 N N . GLY A 1 88 ? 7.237 -1.295 -19.707 1.00 89.44 88 GLY A N 1
ATOM 684 C CA . GLY A 1 88 ? 7.276 -0.915 -18.294 1.00 89.44 88 GLY A CA 1
ATOM 685 C C . GLY A 1 88 ? 6.039 -0.193 -17.770 1.00 89.44 88 GLY A C 1
ATOM 686 O O . GLY A 1 88 ? 5.969 0.104 -16.573 1.00 89.44 88 GLY A O 1
ATOM 687 N N . PHE A 1 89 ? 5.076 0.143 -18.634 1.00 92.31 89 PHE A N 1
ATOM 688 C CA . PHE A 1 89 ? 3.988 1.058 -18.275 1.00 92.31 89 PHE A CA 1
ATOM 689 C C . PHE A 1 89 ? 3.070 0.475 -17.194 1.00 92.31 89 PHE A C 1
ATOM 691 O O . PHE A 1 89 ? 2.737 1.170 -16.231 1.00 92.31 89 PHE A O 1
ATOM 698 N N . SER A 1 90 ? 2.741 -0.816 -17.290 1.00 91.69 90 SER A N 1
ATOM 699 C CA . SER A 1 90 ? 1.934 -1.532 -16.289 1.00 91.69 90 SER A CA 1
ATOM 700 C C . SER A 1 90 ? 2.554 -1.474 -14.883 1.00 91.69 90 SER A C 1
ATOM 702 O O . SER A 1 90 ? 1.844 -1.386 -13.880 1.00 91.69 90 SER A O 1
ATOM 704 N N . GLY A 1 91 ? 3.886 -1.399 -14.792 1.00 92.69 91 GLY A N 1
ATOM 705 C CA . GLY A 1 91 ? 4.620 -1.232 -13.536 1.00 92.69 91 GLY A CA 1
ATOM 706 C C . GLY A 1 91 ? 4.391 0.113 -12.838 1.00 92.69 91 GLY A C 1
ATOM 707 O O . GLY A 1 91 ? 4.594 0.214 -11.626 1.00 92.69 91 GLY A O 1
ATOM 708 N N . LEU A 1 92 ? 3.946 1.144 -13.562 1.00 94.31 92 LEU A N 1
ATOM 709 C CA . LEU A 1 92 ? 3.716 2.489 -13.019 1.00 94.31 92 LEU A CA 1
ATOM 710 C C . LEU A 1 92 ? 2.305 2.688 -12.461 1.00 94.31 92 LEU A C 1
ATOM 712 O O . LEU A 1 92 ? 2.068 3.681 -11.759 1.00 94.31 92 LEU A O 1
ATOM 716 N N . ILE A 1 93 ? 1.386 1.756 -12.721 1.00 94.00 93 ILE A N 1
ATOM 717 C CA . ILE A 1 93 ? -0.003 1.836 -12.269 1.00 94.00 93 ILE A CA 1
ATOM 718 C C . ILE A 1 93 ? -0.051 1.791 -10.729 1.00 94.00 93 ILE A C 1
ATOM 720 O O . ILE A 1 93 ? 0.522 0.894 -10.099 1.00 94.00 93 ILE A O 1
ATOM 724 N N . PRO A 1 94 ? -0.697 2.769 -10.063 1.00 90.06 94 PRO A N 1
ATOM 725 C CA . PRO A 1 94 ? -0.797 2.778 -8.611 1.00 90.06 94 PRO A CA 1
ATOM 726 C C . PRO A 1 94 ? -1.641 1.605 -8.102 1.00 90.06 94 PRO A C 1
ATOM 728 O O . PRO A 1 94 ? -2.793 1.435 -8.492 1.00 90.06 94 PRO A O 1
ATOM 731 N N . ARG A 1 95 ? -1.081 0.841 -7.159 1.00 85.00 95 ARG A N 1
ATOM 732 C CA . ARG A 1 95 ? -1.704 -0.341 -6.541 1.00 85.00 95 ARG A CA 1
ATOM 733 C C . ARG A 1 95 ? -2.565 0.008 -5.323 1.00 85.00 95 ARG A C 1
ATOM 735 O O . ARG A 1 95 ? -2.441 -0.633 -4.282 1.00 85.00 95 ARG A O 1
ATOM 742 N N . TRP A 1 96 ? -3.390 1.051 -5.406 1.00 79.94 96 TRP A N 1
ATOM 743 C CA . TRP A 1 96 ? -4.177 1.503 -4.249 1.00 79.94 96 TRP A CA 1
ATOM 744 C C . TRP A 1 96 ? -5.151 0.442 -3.739 1.00 79.94 96 TRP A C 1
ATOM 746 O O . TRP A 1 96 ? -5.276 0.299 -2.534 1.00 79.94 96 TRP A O 1
ATOM 756 N N . GLY A 1 97 ? -5.738 -0.361 -4.632 1.00 70.69 97 GLY A N 1
ATOM 757 C CA . GLY A 1 97 ? -6.595 -1.487 -4.240 1.00 70.69 97 GLY A CA 1
ATOM 758 C C . GLY A 1 97 ? -5.867 -2.610 -3.491 1.00 70.69 97 GLY A C 1
ATOM 759 O O . GLY A 1 97 ? -6.507 -3.402 -2.818 1.00 70.69 97 GLY A O 1
ATOM 760 N N . ASN A 1 98 ? -4.532 -2.651 -3.557 1.00 70.50 98 ASN A N 1
ATOM 761 C CA . ASN A 1 98 ? -3.703 -3.596 -2.800 1.00 70.50 98 ASN A CA 1
ATOM 762 C C . ASN A 1 98 ? -2.969 -2.896 -1.643 1.00 70.50 98 ASN A C 1
ATOM 764 O O . ASN A 1 98 ? -2.035 -3.458 -1.072 1.00 70.50 98 ASN A O 1
ATOM 768 N N . SER A 1 99 ? -3.305 -1.634 -1.365 1.00 71.25 99 SER A N 1
ATOM 769 C CA . SER A 1 99 ? -2.666 -0.825 -0.331 1.00 71.25 99 SER A CA 1
ATOM 770 C C . SER A 1 99 ? -3.618 -0.675 0.845 1.00 71.25 99 SER A C 1
ATOM 772 O O . SER A 1 99 ? -4.672 -0.069 0.713 1.00 71.25 99 SER A O 1
ATOM 774 N N . GLY A 1 100 ? -3.204 -1.164 2.007 1.00 74.62 100 GLY A N 1
ATOM 775 C CA . GLY A 1 100 ? -3.998 -1.097 3.228 1.00 74.62 100 GLY A CA 1
ATOM 776 C C . GLY A 1 100 ? -4.101 -2.459 3.893 1.00 74.62 100 GLY A C 1
ATOM 777 O O . GLY A 1 100 ? -3.843 -3.493 3.281 1.00 74.62 100 GLY A O 1
ATOM 778 N N . ASN A 1 101 ? -4.462 -2.450 5.171 1.00 79.38 101 ASN A N 1
ATOM 779 C CA . ASN A 1 101 ? -4.806 -3.673 5.875 1.00 79.38 101 ASN A CA 1
ATOM 780 C C . ASN A 1 101 ? -6.305 -3.937 5.680 1.00 79.38 101 ASN A C 1
ATOM 782 O O . ASN A 1 101 ? -7.117 -3.468 6.473 1.00 79.38 101 ASN A O 1
ATOM 786 N N . HIS A 1 102 ? -6.658 -4.608 4.580 1.00 71.81 102 HIS A N 1
ATOM 787 C CA . HIS A 1 102 ? -8.042 -5.011 4.282 1.00 71.81 102 HIS A CA 1
ATOM 788 C C . HIS A 1 102 ? -8.457 -6.289 5.012 1.00 71.81 102 HIS A C 1
ATOM 790 O O . HIS A 1 102 ? -9.629 -6.654 4.991 1.00 71.81 102 HIS A O 1
ATOM 796 N N . LEU A 1 103 ? -7.498 -6.976 5.634 1.00 78.62 103 LEU A N 1
ATOM 797 C CA . LEU A 1 103 ? -7.793 -8.127 6.462 1.00 78.62 103 LEU A CA 1
ATOM 798 C C . LEU A 1 103 ? -8.380 -7.644 7.796 1.00 78.62 103 LEU A C 1
ATOM 800 O O . LEU A 1 103 ? -7.887 -6.653 8.355 1.00 78.62 103 LEU A O 1
ATOM 804 N N . PRO A 1 104 ? -9.416 -8.326 8.314 1.00 77.69 104 PRO A N 1
ATOM 805 C CA . PRO A 1 104 ? -9.942 -8.033 9.638 1.00 77.69 104 PRO A CA 1
ATOM 806 C C . PRO A 1 104 ? -8.811 -8.138 10.669 1.00 77.69 104 PRO A C 1
ATOM 808 O O . PRO A 1 104 ? -7.980 -9.044 10.627 1.00 77.69 104 PRO A O 1
ATOM 811 N N . ARG A 1 105 ? -8.734 -7.149 11.568 1.00 82.56 105 ARG A N 1
ATOM 812 C CA . ARG A 1 105 ? -7.667 -7.067 12.587 1.00 82.56 105 ARG A CA 1
ATOM 813 C C . ARG A 1 105 ? -7.906 -8.011 13.762 1.00 82.56 105 ARG A C 1
ATOM 815 O O . ARG A 1 105 ? -6.984 -8.234 14.540 1.00 82.56 105 ARG A O 1
ATOM 822 N N . LEU A 1 106 ? -9.136 -8.489 13.906 1.00 83.69 106 LEU A N 1
ATOM 823 C CA . LEU A 1 106 ? -9.595 -9.356 14.979 1.00 83.69 106 LEU A CA 1
ATOM 824 C C . LEU A 1 106 ? -10.055 -10.678 14.370 1.00 83.69 106 LEU A C 1
ATOM 826 O O . LEU A 1 106 ? -10.565 -10.702 13.250 1.00 83.69 106 LEU A O 1
ATOM 830 N N . ASP A 1 107 ? -9.856 -11.763 15.113 1.00 87.12 107 ASP A N 1
ATOM 831 C CA . ASP A 1 107 ? -10.465 -13.045 14.781 1.00 87.12 107 ASP A CA 1
ATOM 832 C C . ASP A 1 107 ? -11.989 -12.941 14.930 1.00 87.12 107 ASP A C 1
ATOM 834 O O . ASP A 1 107 ? -12.490 -12.230 15.810 1.00 87.12 107 ASP A O 1
ATOM 838 N N . GLN A 1 108 ? -12.728 -13.669 14.097 1.00 86.19 108 GLN A N 1
ATOM 839 C CA . GLN A 1 108 ? -14.188 -13.587 14.045 1.00 86.19 108 GLN A CA 1
ATOM 840 C C . GLN A 1 108 ? -14.820 -13.913 15.406 1.00 86.19 108 GLN A C 1
ATOM 842 O O . GLN A 1 108 ? -15.810 -13.297 15.798 1.00 86.19 108 GLN A O 1
ATOM 847 N N . SER A 1 109 ? -14.232 -14.846 16.160 1.00 86.75 109 SER A N 1
ATOM 848 C CA . SER A 1 109 ? -14.725 -15.185 17.497 1.00 86.75 109 SER A CA 1
ATOM 849 C C . SER A 1 109 ? -14.591 -14.030 18.488 1.00 86.75 109 SER A C 1
ATOM 851 O O . SER A 1 109 ? -15.479 -13.807 19.304 1.00 86.75 109 SER A O 1
ATOM 853 N N . THR A 1 110 ? -13.483 -13.290 18.406 1.00 88.56 110 THR A N 1
ATOM 854 C CA . THR A 1 110 ? -13.208 -12.153 19.289 1.00 88.56 110 THR A CA 1
ATOM 855 C C . THR A 1 110 ? -14.114 -10.981 18.940 1.00 88.56 110 THR A C 1
ATOM 857 O O . THR A 1 110 ? -14.606 -10.294 19.830 1.00 88.56 110 THR A O 1
ATOM 860 N N . GLU A 1 111 ? -14.392 -10.782 17.650 1.00 89.38 111 GLU A N 1
ATOM 861 C CA . GLU A 1 111 ? -15.354 -9.784 17.178 1.00 89.38 111 GLU A CA 1
ATOM 862 C C . GLU A 1 111 ? -16.776 -10.083 17.682 1.00 89.38 111 GLU A C 1
ATOM 864 O O . GLU A 1 111 ? -17.433 -9.198 18.224 1.00 89.38 111 GLU A O 1
ATOM 869 N N . GLN A 1 112 ? -17.220 -11.342 17.612 1.00 91.56 112 GLN A N 1
ATOM 870 C CA . GLN A 1 112 ? -18.523 -11.764 18.145 1.00 91.56 112 GLN A CA 1
ATOM 871 C C . GLN A 1 112 ? -18.621 -11.606 19.666 1.00 91.56 112 GLN A C 1
ATOM 873 O O . GLN A 1 112 ? -19.644 -11.147 20.181 1.00 91.56 112 GLN A O 1
ATOM 878 N N . LEU A 1 113 ? -17.564 -11.980 20.394 1.00 91.56 113 LEU A N 1
ATOM 879 C CA . LEU A 1 113 ? -17.515 -11.812 21.843 1.00 91.56 113 LEU A CA 1
ATOM 880 C C . LEU A 1 113 ? -17.564 -10.325 22.217 1.00 91.56 113 LEU A C 1
ATOM 882 O O . LEU A 1 113 ? -18.297 -9.945 23.129 1.00 91.56 113 LEU A O 1
ATOM 886 N N . LEU A 1 114 ? -16.830 -9.477 21.494 1.00 91.69 114 LEU A N 1
ATOM 887 C CA . LEU A 1 114 ? -16.839 -8.033 21.706 1.00 91.69 114 LEU A CA 1
ATOM 888 C C . LEU A 1 114 ? -18.232 -7.436 21.467 1.00 91.69 114 LEU A C 1
ATOM 890 O O . LEU A 1 114 ? -18.717 -6.692 22.320 1.00 91.69 114 LEU A O 1
ATOM 894 N N . GLU A 1 115 ? -18.883 -7.795 20.359 1.00 92.75 115 GLU A N 1
ATOM 895 C CA . GLU A 1 115 ? -20.231 -7.325 20.014 1.00 92.75 115 GLU A CA 1
ATOM 896 C C . GLU A 1 115 ? -21.236 -7.674 21.115 1.00 92.75 115 GLU A C 1
ATOM 898 O O . GLU A 1 115 ? -21.947 -6.805 21.622 1.00 92.75 115 GLU A O 1
ATOM 903 N N . LYS A 1 116 ? -21.205 -8.924 21.595 1.00 92.94 116 LYS A N 1
ATOM 904 C CA . LYS A 1 116 ? -22.026 -9.365 22.728 1.00 92.94 116 LYS A CA 1
ATOM 905 C C . LYS A 1 116 ? -21.825 -8.470 23.954 1.00 92.94 116 LYS A C 1
ATOM 907 O O . LYS A 1 116 ? -22.795 -8.071 24.598 1.00 92.94 116 LYS A O 1
ATOM 912 N N . TYR A 1 117 ? -20.577 -8.133 24.281 1.00 92.56 117 TYR A N 1
ATOM 913 C CA . TYR A 1 117 ? -20.277 -7.299 25.445 1.00 92.56 117 TYR A CA 1
ATOM 914 C C . TYR A 1 117 ? -20.762 -5.853 25.295 1.00 92.56 117 TYR A C 1
ATOM 916 O O . TYR A 1 117 ? -21.188 -5.237 26.281 1.00 92.56 117 TYR A O 1
ATOM 924 N N . ILE A 1 118 ? -20.720 -5.320 24.076 1.00 92.38 118 ILE A N 1
ATOM 925 C CA . ILE A 1 118 ? -21.247 -3.995 23.755 1.00 92.38 118 ILE A CA 1
ATOM 926 C C . ILE A 1 118 ? -22.768 -3.991 23.947 1.00 92.38 118 ILE A C 1
ATOM 928 O O . ILE A 1 118 ? -23.263 -3.213 24.768 1.00 92.38 118 ILE A O 1
ATOM 932 N N . THR A 1 119 ? -23.496 -4.901 23.301 1.00 92.50 119 THR A N 1
ATOM 933 C CA . THR A 1 119 ? -24.966 -4.930 23.356 1.00 92.50 119 THR A CA 1
ATOM 934 C C . THR A 1 119 ? -25.495 -5.241 24.763 1.00 92.50 119 THR A C 1
ATOM 936 O O . THR A 1 119 ? -26.401 -4.570 25.257 1.00 92.50 119 THR A O 1
ATOM 939 N N . GLU A 1 120 ? -24.924 -6.232 25.456 1.00 90.94 120 GLU A N 1
ATOM 940 C CA . GLU A 1 120 ? -25.479 -6.728 26.727 1.00 90.94 120 GLU A CA 1
ATOM 941 C C . GLU A 1 120 ? -25.073 -5.903 27.958 1.00 90.94 120 GLU A C 1
ATOM 943 O O . GLU A 1 120 ? -25.807 -5.879 28.949 1.00 90.94 120 GLU A O 1
ATOM 948 N N . TYR A 1 121 ? -23.909 -5.242 27.943 1.00 88.50 121 TYR A N 1
ATOM 949 C CA . TYR A 1 121 ? -23.389 -4.546 29.130 1.00 88.50 121 TYR A CA 1
ATOM 950 C C . TYR A 1 121 ? -23.211 -3.043 28.940 1.00 88.50 121 TYR A C 1
ATOM 952 O O . TYR A 1 121 ? -23.358 -2.300 29.920 1.00 88.50 121 TYR A O 1
ATOM 960 N N . TYR A 1 122 ? -22.899 -2.586 27.725 1.00 89.75 122 TYR A N 1
ATOM 961 C CA . TYR A 1 122 ? -22.712 -1.164 27.445 1.00 89.75 122 TYR A CA 1
ATOM 962 C C . TYR A 1 122 ? -24.015 -0.497 26.994 1.00 89.75 122 TYR A C 1
ATOM 964 O O . TYR A 1 122 ? -24.420 0.490 27.600 1.00 89.75 122 TYR A O 1
ATOM 972 N N . GLU A 1 123 ? -24.725 -1.064 26.020 1.00 90.75 123 GLU A N 1
ATOM 973 C CA . GLU A 1 123 ? -25.960 -0.507 25.434 1.00 90.75 123 GLU A CA 1
ATOM 974 C C . GLU A 1 123 ? -27.223 -0.797 26.263 1.00 90.75 123 GLU A C 1
ATOM 976 O O . GLU A 1 123 ? -28.335 -0.921 25.756 1.00 90.75 123 GLU A O 1
ATOM 981 N N . THR A 1 124 ? -27.069 -0.886 27.582 1.00 89.12 124 THR A N 1
ATOM 982 C CA . THR A 1 124 ? -28.193 -1.042 28.509 1.00 89.12 124 THR A CA 1
ATOM 983 C C . THR A 1 124 ? -28.592 0.311 29.091 1.00 89.12 124 THR A C 1
ATOM 985 O O . THR A 1 124 ? -27.746 1.195 29.207 1.00 89.12 124 THR A O 1
ATOM 988 N N . PRO A 1 125 ? -29.837 0.499 29.565 1.00 83.12 125 PRO A N 1
ATOM 989 C CA . PRO A 1 125 ? -30.256 1.758 30.195 1.00 83.12 125 PRO A CA 1
ATOM 990 C C . PRO A 1 125 ? -29.474 2.091 31.478 1.00 83.12 125 PRO A C 1
ATOM 992 O O . PRO A 1 125 ? -29.436 3.240 31.901 1.00 83.12 125 PRO A O 1
ATOM 995 N N . LYS A 1 126 ? -28.825 1.094 32.101 1.00 84.25 126 LYS A N 1
ATOM 996 C CA . LYS A 1 126 ? -27.884 1.297 33.217 1.00 84.25 126 LYS A CA 1
ATOM 997 C C . LYS A 1 126 ? -26.491 1.756 32.761 1.00 84.25 126 LYS A C 1
ATOM 999 O O . LYS A 1 126 ? -25.714 2.175 33.611 1.00 84.25 126 LYS A O 1
ATOM 1004 N N . GLN A 1 127 ? -26.183 1.602 31.472 1.00 77.31 127 GLN A N 1
ATOM 1005 C CA . GLN A 1 127 ? -24.977 2.008 30.748 1.00 77.31 127 GLN A CA 1
ATOM 1006 C C . GLN A 1 127 ? -23.701 1.994 31.598 1.00 77.31 127 GLN A C 1
ATOM 1008 O O . GLN A 1 127 ? -23.209 3.027 32.057 1.00 77.31 127 GLN A O 1
ATOM 1013 N N . ARG A 1 128 ? -23.146 0.795 31.816 1.00 86.50 128 ARG A N 1
ATOM 1014 C CA . ARG A 1 128 ? -21.872 0.648 32.538 1.00 86.50 128 ARG A CA 1
ATOM 1015 C C . ARG A 1 128 ? -20.764 1.432 31.824 1.00 86.50 128 ARG A C 1
ATOM 1017 O O . ARG A 1 128 ? -20.806 1.633 30.613 1.00 86.50 128 ARG A O 1
ATOM 1024 N N . SER A 1 129 ? -19.739 1.860 32.563 1.00 90.56 129 SER A N 1
ATOM 1025 C CA . SER A 1 129 ? -18.622 2.590 31.956 1.00 90.56 129 SER A CA 1
ATOM 1026 C C . SER A 1 129 ? -17.894 1.725 30.920 1.00 90.56 129 SER A C 1
ATOM 1028 O O . SER A 1 129 ? -17.742 0.514 31.097 1.00 90.56 129 SER A O 1
ATOM 1030 N N . ARG A 1 130 ? -17.388 2.356 29.850 1.00 89.44 130 ARG A N 1
ATOM 1031 C CA . ARG A 1 130 ? -16.627 1.664 28.790 1.00 89.44 130 ARG A CA 1
ATOM 1032 C C . ARG A 1 130 ? -15.466 0.846 29.357 1.00 89.44 130 ARG A C 1
ATOM 1034 O O . ARG A 1 130 ? -15.247 -0.281 28.936 1.00 89.44 130 ARG A O 1
ATOM 1041 N N . GLN A 1 131 ? -14.761 1.398 30.348 1.00 91.69 131 GLN A N 1
ATOM 1042 C CA . GLN A 1 131 ? -13.653 0.715 31.018 1.00 91.69 131 GLN A CA 1
ATOM 1043 C C . GLN A 1 131 ? -14.111 -0.553 31.747 1.00 91.69 131 GLN A C 1
ATOM 1045 O O . GLN A 1 131 ? -13.457 -1.584 31.632 1.00 91.69 131 GLN A O 1
ATOM 1050 N N . ALA A 1 132 ? -15.240 -0.509 32.461 1.00 91.31 132 ALA A N 1
ATOM 1051 C CA . ALA A 1 132 ? -15.747 -1.677 33.175 1.00 91.31 132 ALA A CA 1
ATOM 1052 C C . ALA A 1 132 ? -16.157 -2.802 32.212 1.00 91.31 132 ALA A C 1
ATOM 1054 O O . ALA A 1 132 ? -15.852 -3.964 32.467 1.00 91.31 132 ALA A O 1
ATOM 1055 N N . VAL A 1 133 ? -16.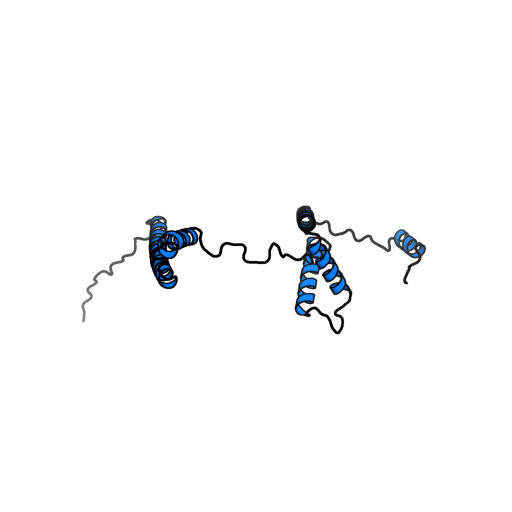814 -2.462 31.098 1.00 90.88 133 VAL A N 1
ATOM 1056 C CA . VAL A 1 133 ? -17.198 -3.439 30.066 1.00 90.88 133 VAL A CA 1
ATOM 1057 C C . VAL A 1 133 ? -15.961 -4.032 29.389 1.00 90.88 133 VAL A C 1
ATOM 1059 O O . VAL A 1 133 ? -15.872 -5.249 29.256 1.00 90.88 133 VAL A O 1
ATOM 1062 N N . TYR A 1 134 ? -14.972 -3.201 29.054 1.00 92.19 134 TYR A N 1
ATOM 1063 C CA . TYR A 1 134 ? -13.713 -3.655 28.461 1.00 92.19 134 TYR A CA 1
ATOM 1064 C C . TYR A 1 134 ? -12.939 -4.615 29.377 1.00 92.19 134 TYR A C 1
ATOM 1066 O O . TYR A 1 134 ? -12.485 -5.656 28.919 1.00 92.19 134 TYR A O 1
ATOM 1074 N N . LEU A 1 135 ? -12.833 -4.318 30.678 1.00 93.81 135 LEU A N 1
ATOM 1075 C CA . LEU A 1 135 ? -12.157 -5.206 31.634 1.00 93.81 135 LEU A CA 1
ATOM 1076 C C . LEU A 1 135 ? -12.863 -6.562 31.776 1.00 93.81 135 LEU A C 1
ATOM 1078 O O . LEU A 1 135 ? -12.204 -7.583 31.974 1.00 93.81 135 LEU A O 1
ATOM 1082 N N . LEU A 1 136 ? -14.198 -6.586 31.691 1.00 91.75 136 LEU A N 1
ATOM 1083 C CA . LEU A 1 136 ? -14.960 -7.837 31.691 1.00 91.75 136 LEU A CA 1
ATOM 1084 C C . LEU A 1 136 ? -14.697 -8.642 30.416 1.00 91.75 136 LEU A C 1
ATOM 1086 O O . LEU A 1 136 ? -14.411 -9.834 30.510 1.00 91.75 136 LEU A O 1
ATOM 1090 N N . PHE A 1 137 ? -14.728 -7.979 29.261 1.00 93.06 137 PHE A N 1
ATOM 1091 C CA . PHE A 1 137 ? -14.394 -8.576 27.971 1.00 93.06 137 PHE A CA 1
ATOM 1092 C C . PHE A 1 137 ? -12.968 -9.155 27.960 1.00 93.06 137 PHE A C 1
ATOM 1094 O O . PHE A 1 137 ? -12.788 -10.330 27.661 1.00 93.06 137 PHE A O 1
ATOM 1101 N N . GLU A 1 138 ? -11.958 -8.389 28.387 1.00 92.12 138 GLU A N 1
ATOM 1102 C CA . GLU A 1 138 ? -10.554 -8.829 28.437 1.00 92.12 138 GLU A CA 1
ATOM 1103 C C . GLU A 1 138 ? -10.353 -10.050 29.355 1.00 92.12 138 GLU A C 1
ATOM 1105 O O . GLU A 1 138 ? -9.457 -10.878 29.149 1.00 92.12 138 GLU A O 1
ATOM 1110 N N . ARG A 1 139 ? -11.179 -10.168 30.401 1.00 91.81 139 ARG A N 1
ATOM 1111 C CA . ARG A 1 139 ? -11.156 -11.314 31.312 1.00 91.81 139 ARG A CA 1
ATOM 1112 C C . ARG A 1 139 ? -11.721 -12.570 30.657 1.00 91.81 139 ARG A C 1
ATOM 1114 O O . ARG A 1 139 ? -11.155 -13.639 30.881 1.00 91.81 139 ARG A O 1
ATOM 1121 N N . GLU A 1 140 ? -12.803 -12.455 29.889 1.00 90.19 140 GLU A N 1
ATOM 1122 C CA . GLU A 1 140 ? -13.352 -13.593 29.140 1.00 90.19 140 GLU A CA 1
ATOM 1123 C C . GLU A 1 140 ? -12.458 -13.993 27.970 1.00 90.19 140 GLU A C 1
ATOM 1125 O O . GLU A 1 140 ? -12.154 -15.173 27.834 1.00 90.19 140 GLU A O 1
ATOM 1130 N N . GLU A 1 141 ? -11.933 -13.036 27.202 1.00 89.94 141 GLU A N 1
ATOM 1131 C CA . GLU A 1 141 ? -10.964 -13.307 26.130 1.00 89.94 141 GLU A CA 1
ATOM 1132 C C . GLU A 1 141 ? -9.773 -14.126 26.643 1.00 89.94 141 GLU A C 1
ATOM 1134 O O . GLU A 1 141 ? -9.419 -15.159 26.075 1.00 89.94 141 GLU A O 1
ATOM 1139 N N . ARG A 1 142 ? -9.192 -13.741 27.789 1.00 87.75 142 ARG A N 1
ATOM 1140 C CA . ARG A 1 142 ? -8.105 -14.516 28.411 1.00 87.75 142 ARG A CA 1
ATOM 1141 C C . ARG A 1 142 ? -8.520 -15.933 28.808 1.00 87.75 142 ARG A C 1
ATOM 1143 O O . ARG A 1 142 ? -7.693 -16.842 28.726 1.00 87.75 142 ARG A O 1
ATOM 1150 N N . ARG A 1 143 ? -9.765 -16.138 29.249 1.00 85.81 143 ARG A N 1
ATOM 1151 C CA . ARG A 1 143 ? -10.284 -17.475 29.580 1.00 85.81 143 ARG A CA 1
ATOM 1152 C C . ARG A 1 143 ? -10.463 -18.317 28.325 1.00 85.81 143 ARG A C 1
ATOM 1154 O O . ARG A 1 143 ? -10.026 -19.465 28.314 1.00 85.81 143 ARG A O 1
ATOM 1161 N N . GLU A 1 144 ? -11.044 -17.752 27.270 1.00 80.81 144 GLU A N 1
ATOM 1162 C CA . GLU A 1 144 ? -11.200 -18.445 25.993 1.00 80.81 144 GLU A CA 1
ATOM 1163 C C . GLU A 1 144 ? -9.849 -18.815 25.381 1.00 80.81 144 GLU A C 1
ATOM 1165 O O . GLU A 1 144 ? -9.662 -19.958 24.968 1.00 80.81 144 GLU A O 1
ATOM 1170 N N . GLN A 1 145 ? -8.883 -17.894 25.385 1.00 80.06 145 GLN A N 1
ATOM 1171 C CA . GLN A 1 145 ? -7.528 -18.153 24.895 1.00 80.06 145 GLN A CA 1
ATOM 1172 C C . GLN A 1 145 ? -6.842 -19.278 25.680 1.00 80.06 145 GLN A C 1
ATOM 1174 O O . GLN A 1 145 ? -6.234 -20.163 25.077 1.00 80.06 145 GLN A O 1
ATOM 1179 N N . TYR A 1 146 ? -6.985 -19.298 27.009 1.00 76.25 146 TYR A N 1
ATOM 1180 C CA . TYR A 1 146 ? -6.452 -20.373 27.849 1.00 76.25 146 TYR A CA 1
ATOM 1181 C C . TYR A 1 146 ? -7.103 -21.732 27.535 1.00 76.25 146 TYR A C 1
ATOM 1183 O O . TYR A 1 146 ? -6.398 -22.722 27.333 1.00 76.25 146 TYR A O 1
ATOM 1191 N N . CYS A 1 147 ? -8.433 -21.783 27.404 1.00 73.50 147 CYS A N 1
ATOM 1192 C CA . CYS A 1 147 ? -9.159 -23.002 27.035 1.00 73.50 147 CYS A CA 1
ATOM 1193 C C . CYS A 1 147 ? -8.795 -23.498 25.626 1.00 73.50 147 CYS A C 1
ATOM 1195 O O . CYS A 1 147 ? -8.600 -24.698 25.433 1.00 73.50 147 CYS A O 1
ATOM 1197 N N . ARG A 1 148 ? -8.648 -22.594 24.645 1.00 69.62 148 ARG A N 1
ATOM 1198 C CA . ARG A 1 148 ? -8.212 -22.935 23.278 1.00 69.62 148 ARG A CA 1
ATOM 1199 C C . ARG A 1 148 ? -6.798 -23.506 23.268 1.00 69.62 148 ARG A C 1
ATOM 1201 O O . ARG A 1 148 ? -6.580 -24.547 22.655 1.00 69.62 148 ARG A O 1
ATOM 1208 N N . ALA A 1 149 ? -5.864 -22.888 23.991 1.00 72.94 149 ALA A N 1
ATOM 1209 C CA . ALA A 1 149 ? -4.500 -23.398 24.120 1.00 72.94 149 ALA A CA 1
ATOM 1210 C C . ALA A 1 149 ? -4.474 -24.791 24.769 1.00 72.94 149 ALA A C 1
ATOM 1212 O O . ALA A 1 149 ? -3.751 -25.680 24.320 1.00 72.94 149 ALA A O 1
ATOM 1213 N N . GLN A 1 150 ? -5.308 -25.018 25.787 1.00 73.31 150 GLN A N 1
ATOM 1214 C CA . GLN A 1 150 ? -5.410 -26.315 26.450 1.00 73.31 150 GLN A CA 1
ATOM 1215 C C . GLN A 1 150 ? -6.021 -27.388 25.533 1.00 73.31 150 GLN A C 1
ATOM 1217 O O . GLN A 1 150 ? -5.500 -28.501 25.477 1.00 73.31 150 GLN A O 1
ATOM 1222 N N . LEU A 1 151 ? -7.055 -27.055 24.753 1.00 70.50 151 LEU A N 1
ATOM 1223 C CA . LEU A 1 151 ? -7.627 -27.950 23.740 1.00 70.50 151 LEU A CA 1
ATOM 1224 C C . LEU A 1 151 ? -6.638 -28.258 22.610 1.00 70.50 151 LEU A C 1
ATOM 1226 O O . LEU A 1 151 ? -6.562 -29.403 22.173 1.00 70.50 151 LEU A O 1
ATOM 1230 N N . GLN A 1 152 ? -5.850 -27.277 22.166 1.00 72.12 152 GLN A N 1
ATOM 1231 C CA . GLN A 1 152 ? -4.831 -27.474 21.134 1.00 72.12 152 GLN A CA 1
ATOM 1232 C C . GLN A 1 152 ? -3.675 -28.351 21.631 1.00 72.12 152 GLN A C 1
ATOM 1234 O O . GLN A 1 152 ? -3.240 -29.245 20.908 1.00 72.12 152 GLN A O 1
ATOM 1239 N N . ASN A 1 153 ? -3.244 -28.175 22.885 1.00 72.06 153 ASN A N 1
ATOM 1240 C CA . ASN A 1 153 ? -2.276 -29.063 23.533 1.00 72.06 153 ASN A CA 1
ATOM 1241 C C . ASN A 1 153 ? -2.811 -30.498 23.656 1.00 72.06 153 ASN A C 1
ATOM 1243 O O . ASN A 1 153 ? -2.069 -31.447 23.416 1.00 72.06 153 ASN A O 1
ATOM 1247 N N . LEU A 1 154 ? -4.094 -30.667 23.994 1.00 70.88 154 LEU A N 1
ATOM 1248 C CA . LEU A 1 154 ? -4.736 -31.983 24.061 1.00 70.88 154 LEU A CA 1
ATOM 1249 C C . LEU A 1 154 ? -4.868 -32.631 22.677 1.00 70.88 154 LEU A C 1
ATOM 1251 O O . LEU A 1 154 ? -4.543 -33.804 22.532 1.00 70.88 154 LEU A O 1
ATOM 1255 N N . LEU A 1 155 ? -5.271 -31.878 21.650 1.00 77.12 155 LEU A N 1
ATOM 1256 C CA . LEU A 1 155 ? -5.306 -32.349 20.260 1.00 77.12 155 LEU A CA 1
ATOM 1257 C C . LEU A 1 155 ? -3.919 -32.785 19.779 1.00 77.12 155 LEU A C 1
ATOM 1259 O O . LEU A 1 155 ? -3.784 -33.867 19.212 1.00 77.12 155 LEU A O 1
ATOM 1263 N N . TYR A 1 156 ? -2.889 -31.985 20.058 1.00 68.88 156 TYR A N 1
ATOM 1264 C CA . TYR A 1 156 ? -1.501 -32.320 19.742 1.00 68.88 156 TYR A CA 1
ATOM 1265 C C . TYR A 1 156 ? -1.038 -33.584 20.486 1.00 68.88 156 TYR A C 1
ATOM 1267 O O . TYR A 1 156 ? -0.413 -34.461 19.894 1.00 68.88 156 TYR A O 1
ATOM 1275 N N . ALA A 1 157 ? -1.408 -33.731 21.762 1.00 66.69 157 ALA A N 1
ATOM 1276 C CA . ALA A 1 157 ? -1.112 -34.920 22.560 1.00 66.69 157 ALA A CA 1
ATOM 1277 C C . ALA A 1 157 ? -1.866 -36.177 22.084 1.00 66.69 157 ALA A C 1
ATOM 1279 O O . ALA A 1 157 ? -1.319 -37.272 22.164 1.00 66.69 157 ALA A O 1
ATOM 1280 N N . CYS A 1 158 ? -3.091 -36.043 21.564 1.00 62.50 158 CYS A N 1
ATOM 1281 C CA . CYS A 1 158 ? -3.850 -37.151 20.975 1.00 62.50 158 CYS A CA 1
ATOM 1282 C C . CYS A 1 158 ? -3.324 -37.568 19.591 1.00 62.50 158 CYS A C 1
ATOM 1284 O O . CYS A 1 158 ? -3.440 -38.735 19.226 1.00 62.50 158 CYS A O 1
ATOM 1286 N N . GLN A 1 159 ? -2.760 -36.632 18.820 1.00 64.00 159 GLN A N 1
ATOM 1287 C CA . GLN A 1 159 ? -2.134 -36.904 17.518 1.00 64.00 159 GLN A CA 1
ATOM 1288 C C . GLN A 1 159 ? -0.704 -37.447 17.649 1.00 64.00 159 GLN A C 1
ATOM 1290 O O . GLN A 1 159 ? -0.211 -38.113 16.737 1.00 64.00 159 GLN A O 1
ATOM 1295 N N . ALA A 1 160 ? -0.043 -37.211 18.785 1.00 55.56 160 ALA A N 1
ATOM 1296 C CA . ALA A 1 160 ? 1.193 -37.889 19.140 1.00 55.56 160 ALA A CA 1
ATOM 1297 C C . ALA A 1 160 ? 0.904 -39.380 19.406 1.00 55.56 160 ALA A C 1
ATOM 1299 O O . ALA A 1 160 ? 0.422 -39.776 20.465 1.00 55.56 160 ALA A O 1
ATOM 1300 N N . THR A 1 161 ? 1.188 -40.226 18.417 1.00 56.72 161 THR A N 1
ATOM 1301 C CA . THR A 1 161 ? 1.113 -41.693 18.518 1.00 56.72 161 THR A CA 1
ATOM 1302 C C . THR A 1 161 ? 1.861 -42.233 19.755 1.00 56.72 161 THR A C 1
ATOM 1304 O O . THR A 1 161 ? 2.934 -41.713 20.069 1.00 56.72 161 THR A O 1
ATOM 1307 N N . PRO A 1 162 ? 1.401 -43.318 20.418 1.00 51.09 162 PRO A N 1
ATOM 1308 C CA . PRO A 1 162 ? 1.987 -43.862 21.653 1.00 51.09 162 PRO A CA 1
ATOM 1309 C C . PRO A 1 162 ? 3.306 -44.643 21.441 1.00 51.09 162 PRO A C 1
ATOM 1311 O O . PRO A 1 162 ? 3.510 -45.694 22.041 1.00 51.09 162 PRO A O 1
ATOM 1314 N N . ALA A 1 163 ? 4.217 -44.158 20.595 1.00 48.88 163 ALA A N 1
ATOM 1315 C CA . ALA A 1 163 ? 5.485 -44.835 20.296 1.00 48.88 163 ALA A CA 1
ATOM 1316 C C . ALA A 1 163 ? 6.676 -44.373 21.166 1.00 48.88 163 ALA A C 1
ATOM 1318 O O . ALA A 1 163 ? 7.761 -44.929 21.055 1.00 48.88 163 ALA A O 1
ATOM 1319 N N . THR A 1 164 ? 6.501 -43.393 22.058 1.00 52.25 164 THR A N 1
ATOM 1320 C CA . THR A 1 164 ? 7.605 -42.778 22.833 1.00 52.25 164 THR A CA 1
ATOM 1321 C C . THR A 1 164 ? 7.490 -42.934 24.353 1.00 52.25 164 THR A C 1
ATOM 1323 O O . THR A 1 164 ? 8.092 -42.169 25.101 1.00 52.25 164 THR A O 1
ATOM 1326 N N . ARG A 1 165 ? 6.763 -43.947 24.854 1.00 45.78 165 ARG A N 1
ATOM 1327 C CA . ARG A 1 165 ? 6.669 -44.231 26.306 1.00 45.78 165 ARG A CA 1
ATOM 1328 C C . ARG A 1 165 ? 7.608 -45.335 26.817 1.00 45.78 165 ARG A C 1
ATOM 1330 O O . ARG A 1 165 ? 7.392 -45.855 27.907 1.00 45.78 165 ARG A O 1
ATOM 1337 N N . THR A 1 166 ? 8.665 -45.672 26.082 1.00 48.81 166 THR A N 1
ATOM 1338 C CA . THR A 1 166 ? 9.740 -46.559 26.557 1.00 48.81 166 THR A CA 1
ATOM 1339 C C . THR A 1 166 ? 11.040 -45.775 26.676 1.00 48.81 166 THR A C 1
ATOM 1341 O O . THR A 1 166 ? 11.789 -45.686 25.713 1.00 48.81 166 THR A O 1
ATOM 1344 N N . ASN A 1 167 ? 11.248 -45.140 27.830 1.00 49.84 167 ASN A N 1
ATOM 1345 C CA . ASN A 1 167 ? 12.554 -44.907 28.465 1.00 49.84 167 ASN A CA 1
ATOM 1346 C C . ASN A 1 167 ? 12.321 -44.192 29.803 1.00 49.84 167 ASN A C 1
ATOM 1348 O O . ASN A 1 167 ? 12.654 -43.029 30.001 1.00 49.84 167 ASN A O 1
ATOM 1352 N N . LEU A 1 168 ? 11.697 -44.913 30.734 1.00 46.97 168 LEU A N 1
ATOM 1353 C CA . LEU A 1 168 ? 12.024 -44.758 32.146 1.00 46.97 168 LEU A CA 1
ATOM 1354 C C . LEU A 1 168 ? 12.970 -45.914 32.467 1.00 46.97 168 LEU A C 1
ATOM 1356 O O . LEU A 1 168 ? 12.557 -46.949 32.984 1.00 46.97 168 LEU A O 1
ATOM 1360 N N . GLU A 1 169 ? 14.233 -45.768 32.070 1.00 43.06 169 GLU A N 1
ATOM 1361 C CA . GLU A 1 169 ? 15.301 -46.586 32.629 1.00 43.06 169 GLU A CA 1
ATOM 1362 C C . GLU A 1 169 ? 15.440 -46.199 34.101 1.00 43.06 169 GLU A C 1
ATOM 1364 O O . GLU A 1 169 ? 16.000 -45.168 34.466 1.00 43.06 169 GLU A O 1
ATOM 1369 N N . THR A 1 170 ? 14.876 -47.039 34.961 1.00 53.62 170 THR A N 1
ATOM 1370 C CA . THR A 1 170 ? 15.302 -47.176 36.350 1.00 53.62 170 THR A CA 1
ATOM 1371 C C . THR A 1 170 ? 16.807 -47.451 36.381 1.00 53.62 170 THR A C 1
ATOM 1373 O O . THR A 1 170 ? 17.216 -48.498 35.861 1.00 53.62 170 THR A O 1
ATOM 1376 N N . PRO A 1 171 ? 17.648 -46.611 37.013 1.00 41.75 171 PRO A N 1
ATOM 1377 C CA . PRO A 1 171 ? 18.9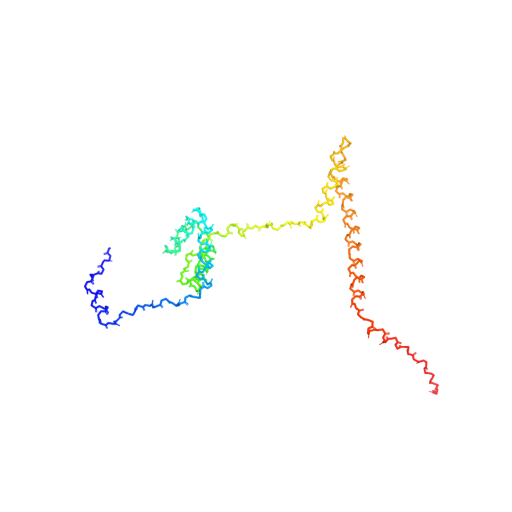91 -47.040 37.350 1.00 41.75 171 PRO A CA 1
ATOM 1378 C C . PRO A 1 171 ? 18.879 -48.122 38.424 1.00 41.75 171 PRO A C 1
ATOM 1380 O O . PRO A 1 171 ? 18.379 -47.902 39.529 1.00 41.75 171 PRO A O 1
ATOM 1383 N N . ARG A 1 172 ? 19.310 -49.325 38.040 1.00 41.28 172 ARG A N 1
ATOM 1384 C CA . ARG A 1 172 ? 19.465 -50.479 38.916 1.00 41.28 172 ARG A CA 1
ATOM 1385 C C . ARG A 1 172 ? 20.408 -50.109 40.053 1.00 41.28 172 ARG A C 1
ATOM 1387 O O . ARG A 1 172 ? 21.517 -49.632 39.832 1.00 41.28 172 ARG A O 1
ATOM 1394 N N . THR A 1 173 ? 19.965 -50.405 41.262 1.00 50.34 173 THR A N 1
ATOM 1395 C CA . THR A 1 173 ? 20.817 -50.720 42.400 1.00 50.34 173 THR A CA 1
ATOM 1396 C C . THR A 1 173 ? 21.923 -51.687 41.967 1.00 50.34 173 THR A C 1
ATOM 1398 O O . THR A 1 173 ? 21.647 -52.828 41.601 1.00 50.34 173 THR A O 1
ATOM 1401 N N . SER A 1 174 ? 23.181 -51.254 42.034 1.00 45.25 174 SER A N 1
ATOM 1402 C CA . SER A 1 174 ? 24.323 -52.164 42.116 1.00 45.25 174 SER A CA 1
ATOM 1403 C C . SER A 1 174 ? 25.152 -51.805 43.341 1.00 45.25 174 SER A C 1
ATOM 1405 O O . SER A 1 174 ? 25.860 -50.799 43.369 1.00 45.25 174 SER A O 1
ATOM 1407 N N . CYS A 1 175 ? 25.024 -52.646 44.364 1.00 43.19 175 CYS A N 1
ATOM 1408 C CA . CYS A 1 175 ? 25.989 -52.774 45.441 1.00 43.19 175 CYS A CA 1
ATOM 1409 C C . CYS A 1 175 ? 27.382 -53.071 44.867 1.00 43.19 175 CYS A C 1
ATOM 1411 O O . CYS A 1 175 ? 27.522 -53.907 43.976 1.00 43.19 175 CYS A O 1
ATOM 1413 N N . GLY A 1 176 ? 28.397 -52.423 45.429 1.00 38.47 176 GLY A N 1
ATOM 1414 C CA . GLY A 1 176 ? 29.809 -52.692 45.182 1.00 38.47 176 GLY A CA 1
ATOM 1415 C C . GLY A 1 176 ? 30.617 -52.248 46.395 1.00 38.47 176 GLY A C 1
ATOM 1416 O O . GLY A 1 176 ? 31.041 -51.104 46.483 1.00 38.47 176 GLY A O 1
ATOM 1417 N N . SER A 1 177 ? 30.719 -53.151 47.366 1.00 42.84 177 SER A N 1
ATOM 1418 C CA . SER A 1 177 ? 31.624 -53.126 48.517 1.00 42.84 177 SER A CA 1
ATOM 1419 C C . SER A 1 177 ? 33.094 -53.295 48.108 1.00 42.84 177 SER A C 1
ATOM 1421 O O . SER A 1 177 ? 33.353 -53.763 47.003 1.00 42.84 177 SER A O 1
ATOM 1423 N N . THR A 1 178 ? 33.993 -53.092 49.084 1.00 45.72 178 THR A N 1
ATOM 1424 C CA . THR A 1 178 ? 35.460 -53.350 49.137 1.00 45.72 178 THR A CA 1
ATOM 1425 C C . THR A 1 178 ? 36.325 -52.170 48.672 1.00 45.72 178 THR A C 1
ATOM 1427 O O . THR A 1 178 ? 36.073 -51.622 47.609 1.00 45.72 178 THR A O 1
ATOM 1430 N N . SER A 1 179 ? 37.312 -51.670 49.424 1.00 46.50 179 SER A N 1
ATOM 1431 C CA . SER A 1 179 ? 37.988 -52.104 50.663 1.00 46.50 179 SER A CA 1
ATOM 1432 C C . SER A 1 179 ? 38.565 -50.896 51.398 1.00 46.50 179 SER A C 1
ATOM 1434 O O . SER A 1 179 ? 38.830 -49.879 50.721 1.00 46.50 179 SER A O 1
#

Radius of gyration: 34.19 Å; chains: 1; bounding box: 68×75×99 Å

Foldseek 3Di:
DDDDPVVVVVVCVVVVVDDDPPQDDAPPVLVVVLVVLVVPQDPVQLVQLVVLVVCLVVPPDPVHPDDPVVNVQLVVLQVVNCVRPVGRSSSSGDPVVVDDDPDDPDDPVLVVLLVCLCVPAQVDPVHDDPVVSVVVSVVVVVVVVVVVVVVVVVVVVVVPPPPPPPDPPDDDDDDDDDD

pLDDT: mean 76.95, std 15.75, range [35.66, 94.31]

Sequence (179 aa):
MWTAPTEVFDALLQHSKVTVATPKLQSEAGLTSEHEQLSKAGPKHLEIATQRYKQLGQGVPEGATVAPRTLQRWRAQFRTAEVVYGHGFSGLIPRWGNSGNHLPRLDQSTEQLLEKYITEYYETPKQRSRQAVYLLFEREERREQYCRAQLQNLLYACQATPATRTNLETPRTSCGSTS

Secondary structure (DSSP, 8-state):
-----HHHHHHHHHTT-S---------HHHHHHHHHHHHH--HHHHHHHHHHHHHHHT---TT-SS-HHHHHHHHHHHHHHHHHHSSSGGGGS--GGG-S--S-SS-HHHHHHHHHHIIIIISSTT---HHHHHHHHHHHHHHHHHHHHHHHHHHHHHHS-S-----------------